Protein AF-A0A929A973-F1 (afdb_monomer)

Nearest PDB structures (foldseek):
  1y0h-assembly1_B  TM=7.884E-01  e=1.689E-02  Mycobacterium tuberculosis
  3kkf-assembly1_A  TM=8.437E-01  e=5.120E-02  Bacteroides thetaiotaomicron
  1n5v-assembly1_B  TM=7.674E-01  e=3.128E-02  Streptomyces coelicolor A3(2)
  8ecx-assembly1_B  TM=7.679E-01  e=8.383E-02  Pseudomonas aeruginosa
  3i3w-assembly1_B  TM=6.146E-01  e=1.717E+00  Francisella tularensis subsp. tularensis

Radius of gyration: 16.06 Å; Cα contacts (8 Å, |Δi|>4): 105; chains: 1; bounding box: 35×40×33 Å

Structure (mmCIF, N/CA/C/O backbone):
data_AF-A0A929A973-F1
#
_entry.id   AF-A0A929A973-F1
#
loop_
_atom_site.group_PDB
_atom_site.id
_atom_site.type_symbol
_atom_site.label_atom_id
_atom_site.label_alt_id
_atom_site.label_comp_id
_atom_site.label_asym_id
_atom_site.label_entity_id
_atom_site.label_seq_id
_atom_site.pdbx_PDB_ins_code
_atom_site.Cartn_x
_atom_site.Cartn_y
_atom_site.Cartn_z
_atom_site.occupancy
_atom_site.B_iso_or_equiv
_atom_site.auth_seq_id
_atom_site.auth_comp_id
_atom_site.auth_asym_id
_atom_site.auth_atom_id
_atom_site.pdbx_PDB_model_num
ATOM 1 N N . MET A 1 1 ? 10.408 33.123 13.361 1.00 38.94 1 MET A N 1
ATOM 2 C CA . MET A 1 1 ? 11.692 32.611 12.841 1.00 38.94 1 MET A CA 1
ATOM 3 C C . MET A 1 1 ? 11.448 31.173 12.443 1.00 38.94 1 MET A C 1
ATOM 5 O O . MET A 1 1 ? 11.192 30.362 13.319 1.00 38.94 1 MET A O 1
ATOM 9 N N . SER A 1 2 ? 11.372 30.908 11.143 1.00 44.59 2 SER A N 1
ATOM 10 C CA . SER A 1 2 ? 11.117 29.569 10.607 1.00 44.59 2 SER A CA 1
ATOM 11 C C . SER A 1 2 ? 12.439 28.811 10.522 1.00 44.59 2 SER A C 1
ATOM 13 O O . SER A 1 2 ? 13.435 29.383 10.085 1.00 44.59 2 SER A O 1
ATOM 15 N N . ASP A 1 3 ? 12.444 27.564 10.982 1.00 36.62 3 ASP A N 1
ATOM 16 C CA . ASP A 1 3 ? 13.627 26.711 11.070 1.00 36.62 3 ASP A CA 1
ATOM 17 C C . ASP A 1 3 ? 14.159 26.370 9.656 1.00 36.62 3 ASP A C 1
ATOM 19 O O . ASP A 1 3 ? 13.433 25.757 8.863 1.00 36.62 3 ASP A O 1
ATOM 23 N N . PRO A 1 4 ? 15.387 26.783 9.282 1.00 43.84 4 PRO A N 1
ATOM 24 C CA . PRO A 1 4 ? 15.920 26.601 7.929 1.00 43.84 4 PRO A CA 1
ATOM 25 C C . PRO A 1 4 ? 16.159 25.129 7.550 1.00 43.84 4 PRO A C 1
ATOM 27 O O . PRO A 1 4 ? 16.326 24.827 6.370 1.00 43.84 4 PRO A O 1
ATOM 30 N N . LEU A 1 5 ? 16.112 24.203 8.513 1.00 44.44 5 LEU A N 1
ATOM 31 C CA . LEU A 1 5 ? 16.368 22.774 8.300 1.00 44.44 5 LEU A CA 1
ATOM 32 C C . LEU A 1 5 ? 15.208 22.004 7.646 1.00 44.44 5 LEU A C 1
ATOM 34 O O . LEU A 1 5 ? 15.413 20.890 7.165 1.00 44.44 5 LEU A O 1
ATOM 38 N N . ILE A 1 6 ? 13.999 22.573 7.595 1.00 44.53 6 ILE A N 1
ATOM 39 C CA . ILE A 1 6 ? 12.838 21.911 6.967 1.00 44.53 6 ILE A CA 1
ATOM 40 C C . ILE A 1 6 ? 12.812 22.144 5.444 1.00 44.53 6 ILE A C 1
ATOM 42 O O . ILE A 1 6 ? 12.329 21.298 4.701 1.00 44.53 6 ILE A O 1
ATOM 46 N N . SER A 1 7 ? 13.388 23.252 4.960 1.00 42.91 7 SER A N 1
ATOM 47 C CA . SER A 1 7 ? 13.361 23.647 3.537 1.00 42.91 7 SER A CA 1
ATOM 48 C C . SER A 1 7 ? 14.375 22.893 2.662 1.00 42.91 7 SER A C 1
ATOM 50 O O . SER A 1 7 ? 14.195 22.788 1.448 1.00 42.91 7 SER A O 1
ATOM 52 N N . ASP A 1 8 ? 15.433 22.351 3.272 1.00 41.41 8 ASP A N 1
ATOM 53 C CA . ASP A 1 8 ? 16.568 21.758 2.551 1.00 41.41 8 ASP A CA 1
ATOM 54 C C . ASP A 1 8 ? 16.397 20.251 2.270 1.00 41.41 8 ASP A C 1
ATOM 56 O O . ASP A 1 8 ? 16.978 19.710 1.333 1.00 41.41 8 ASP A O 1
ATOM 60 N N . ARG A 1 9 ? 15.536 19.551 3.028 1.0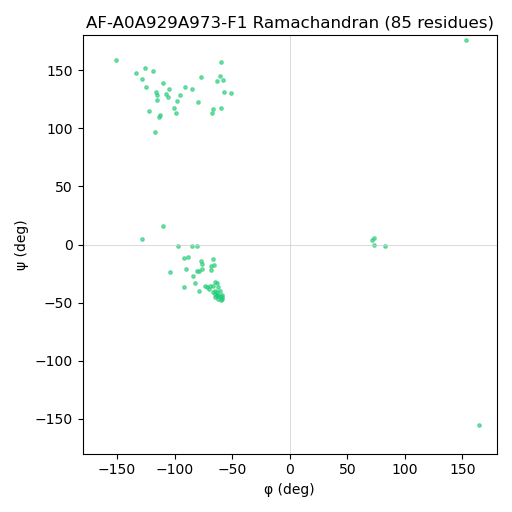0 46.66 9 ARG A N 1
ATOM 61 C CA . ARG A 1 9 ? 15.256 18.120 2.791 1.00 46.66 9 ARG A CA 1
ATOM 62 C C . ARG A 1 9 ? 14.384 17.871 1.567 1.00 46.66 9 ARG A C 1
ATOM 64 O O . ARG A 1 9 ? 14.604 16.890 0.868 1.00 46.66 9 ARG A O 1
ATOM 71 N N . THR A 1 10 ? 13.423 18.750 1.300 1.00 48.47 10 THR A N 1
ATOM 72 C CA . THR A 1 10 ? 12.487 18.588 0.180 1.00 48.47 10 THR A CA 1
ATOM 73 C C . THR A 1 10 ? 13.200 18.756 -1.161 1.00 48.47 10 THR A C 1
ATOM 75 O O . THR A 1 10 ? 12.940 18.018 -2.098 1.00 48.47 10 THR A O 1
ATOM 78 N N . ARG A 1 11 ? 14.181 19.665 -1.229 1.00 43.12 11 ARG A N 1
ATOM 79 C CA . ARG A 1 11 ? 14.896 20.002 -2.470 1.00 43.12 11 ARG A CA 1
ATOM 80 C C . ARG A 1 11 ? 15.928 18.952 -2.899 1.00 43.12 11 ARG A C 1
ATOM 82 O O . ARG A 1 11 ? 16.299 18.910 -4.065 1.00 43.12 11 ARG A O 1
ATOM 89 N N . ASN A 1 12 ? 16.390 18.118 -1.966 1.00 47.81 12 ASN A N 1
ATOM 90 C CA . ASN A 1 12 ? 17.401 17.088 -2.225 1.00 47.81 12 ASN A CA 1
ATOM 91 C C . ASN A 1 12 ? 16.788 15.723 -2.604 1.00 47.81 12 ASN A C 1
ATOM 93 O O . ASN A 1 12 ? 17.505 14.835 -3.054 1.00 47.81 12 ASN A O 1
ATOM 97 N N . GLN A 1 13 ? 15.469 15.547 -2.435 1.00 52.06 13 GLN A N 1
ATOM 98 C CA . GLN A 1 13 ? 14.750 14.361 -2.914 1.00 52.06 13 GLN A CA 1
ATOM 99 C C . GLN A 1 13 ? 14.469 14.450 -4.417 1.00 52.06 13 GLN A C 1
ATOM 101 O O . GLN A 1 13 ? 14.679 13.467 -5.115 1.00 52.06 13 GLN A O 1
ATOM 106 N N . ASP A 1 14 ? 14.105 15.629 -4.929 1.00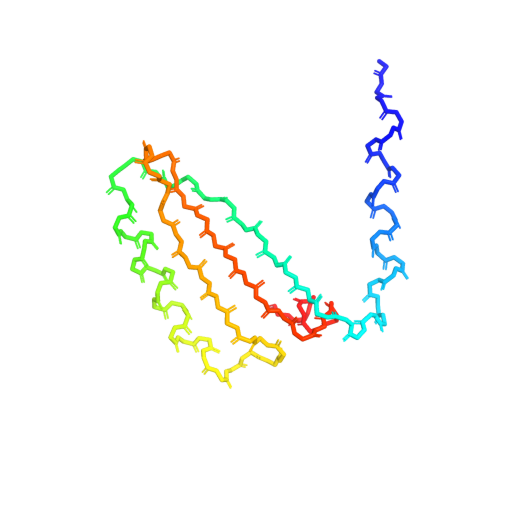 52.22 14 ASP A N 1
ATOM 107 C CA . ASP A 1 14 ? 13.734 15.810 -6.341 1.00 52.22 14 ASP A CA 1
ATOM 108 C C . ASP A 1 14 ? 14.912 15.587 -7.312 1.00 52.22 14 ASP A C 1
ATOM 110 O O . ASP A 1 14 ? 14.736 15.016 -8.383 1.00 52.22 14 ASP A O 1
ATOM 114 N N . ALA A 1 15 ? 16.135 15.975 -6.930 1.00 49.91 15 ALA A N 1
ATOM 115 C CA . ALA A 1 15 ? 17.314 15.884 -7.801 1.00 49.91 15 ALA A CA 1
ATOM 116 C C . ALA A 1 15 ? 17.945 14.477 -7.875 1.00 49.91 15 ALA A C 1
ATOM 118 O O . ALA A 1 15 ? 18.628 14.165 -8.846 1.00 49.91 15 ALA A O 1
ATOM 119 N N . LEU A 1 16 ? 17.720 13.625 -6.867 1.00 52.88 16 LEU A N 1
ATOM 120 C CA . LEU A 1 16 ? 18.102 12.204 -6.899 1.00 52.88 16 LEU A CA 1
ATOM 121 C C . LEU A 1 16 ? 16.994 11.328 -7.514 1.00 52.88 16 LEU A C 1
ATOM 123 O O . LEU A 1 16 ? 17.228 10.154 -7.792 1.00 52.88 16 LEU A O 1
ATOM 127 N N . ALA A 1 17 ? 15.793 11.882 -7.717 1.00 54.03 17 ALA A N 1
ATOM 128 C CA . ALA A 1 17 ? 14.597 11.120 -8.053 1.00 54.03 17 ALA A CA 1
ATOM 129 C C . ALA A 1 17 ? 14.439 10.749 -9.526 1.00 54.03 17 ALA A C 1
ATOM 131 O O . ALA A 1 17 ? 13.908 9.677 -9.814 1.00 54.03 17 ALA A O 1
ATOM 132 N N . GLU A 1 18 ? 14.892 11.594 -10.454 1.00 54.97 18 GLU A N 1
ATOM 133 C CA . GLU A 1 18 ? 14.574 11.400 -11.877 1.00 54.97 18 GLU A CA 1
ATOM 134 C C . GLU A 1 18 ? 15.252 10.165 -12.507 1.00 54.97 18 GLU A C 1
ATOM 136 O O . GLU A 1 18 ? 14.735 9.617 -13.484 1.00 54.97 18 GLU A O 1
ATOM 141 N N . GLU A 1 19 ? 16.352 9.668 -11.924 1.00 58.03 19 GLU A N 1
ATOM 142 C CA . GLU A 1 19 ? 17.099 8.504 -12.437 1.00 58.03 19 GLU A CA 1
ATOM 143 C C . GLU A 1 19 ? 17.369 7.391 -11.410 1.00 58.03 19 GLU A C 1
ATOM 145 O O . GLU A 1 19 ? 18.043 6.411 -11.731 1.00 58.03 19 GLU A O 1
ATOM 150 N N . SER A 1 20 ? 16.846 7.493 -10.185 1.00 69.12 20 SER A N 1
ATOM 151 C CA . SER A 1 20 ? 17.067 6.455 -9.173 1.00 69.12 20 SER A CA 1
ATOM 152 C C . SER A 1 20 ? 16.354 5.158 -9.569 1.00 69.12 20 SER A C 1
ATOM 154 O O . SER A 1 20 ? 15.123 5.082 -9.625 1.00 69.12 20 SER A O 1
ATOM 156 N N . SER A 1 21 ? 17.161 4.138 -9.865 1.00 81.00 21 SER A N 1
ATOM 157 C CA . SER A 1 21 ? 16.730 2.762 -10.152 1.00 81.00 21 SER A CA 1
ATOM 158 C C . SER A 1 21 ? 16.536 1.928 -8.883 1.00 81.00 21 SER A C 1
ATOM 160 O O . SER A 1 21 ? 16.193 0.752 -8.956 1.00 81.00 21 SER A O 1
ATOM 162 N N . GLU A 1 22 ? 16.793 2.527 -7.722 1.00 87.31 22 GLU A N 1
ATOM 163 C CA . GLU A 1 22 ? 16.716 1.884 -6.426 1.00 87.31 22 GLU A CA 1
ATOM 164 C C . GLU A 1 22 ? 15.266 1.729 -5.948 1.00 87.31 22 GLU A C 1
ATOM 166 O O . GLU A 1 22 ? 14.449 2.637 -6.137 1.00 87.31 22 GLU A O 1
ATOM 171 N N . PRO A 1 23 ? 14.948 0.623 -5.249 1.00 92.88 23 PRO A N 1
ATOM 172 C CA . PRO A 1 23 ? 13.615 0.407 -4.714 1.00 92.88 23 PRO A CA 1
ATOM 173 C C . PRO A 1 23 ? 13.159 1.517 -3.770 1.00 92.88 23 PRO A C 1
ATOM 175 O O . PRO A 1 23 ? 13.918 1.991 -2.921 1.00 92.88 23 PRO A O 1
ATOM 178 N N . VAL A 1 24 ? 11.876 1.864 -3.861 1.00 94.12 24 VAL A N 1
ATOM 179 C CA . VAL A 1 24 ? 11.245 2.881 -3.015 1.00 94.12 24 VAL A CA 1
ATOM 180 C C . VAL A 1 24 ? 10.185 2.254 -2.133 1.00 94.12 24 VAL A C 1
ATOM 182 O O . VAL A 1 24 ? 9.276 1.575 -2.609 1.00 94.12 24 VAL A O 1
ATOM 185 N N . LEU A 1 25 ? 10.290 2.533 -0.833 1.00 95.38 25 LEU A N 1
ATOM 186 C CA . LEU A 1 25 ? 9.276 2.189 0.150 1.00 95.38 25 LEU A CA 1
ATOM 187 C C . LEU A 1 25 ? 8.433 3.425 0.475 1.00 95.38 25 LEU A C 1
ATOM 189 O O . LEU A 1 25 ? 8.940 4.402 1.027 1.00 95.38 25 LEU A O 1
ATOM 193 N N . LEU A 1 26 ? 7.140 3.358 0.179 1.00 93.56 26 LEU A N 1
ATOM 194 C CA . LEU A 1 26 ? 6.164 4.366 0.571 1.00 93.56 26 LEU A CA 1
ATOM 195 C C . LEU A 1 26 ? 5.431 3.902 1.831 1.00 93.56 26 LEU A C 1
ATOM 197 O O . LEU A 1 26 ? 4.809 2.841 1.837 1.00 93.56 26 LEU A O 1
ATOM 201 N N . VAL A 1 27 ? 5.474 4.716 2.886 1.00 95.00 27 VAL A N 1
ATOM 202 C CA . VAL A 1 27 ? 4.748 4.466 4.136 1.00 95.00 27 VAL A CA 1
ATOM 203 C C . VAL A 1 27 ? 3.671 5.529 4.302 1.00 95.00 27 VAL A C 1
ATOM 205 O O . VAL A 1 27 ? 3.971 6.687 4.581 1.00 95.00 27 VAL A O 1
ATOM 208 N N . ASN A 1 28 ? 2.414 5.120 4.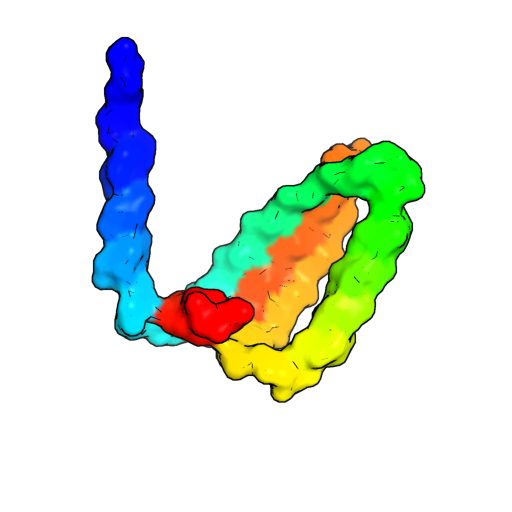155 1.00 94.12 28 ASN A N 1
ATOM 209 C CA . ASN A 1 28 ? 1.254 5.985 4.335 1.00 94.12 28 ASN A CA 1
ATOM 210 C C . ASN A 1 28 ? 0.557 5.670 5.657 1.00 94.12 28 ASN A C 1
ATOM 212 O O . ASN A 1 28 ? 0.295 4.506 5.968 1.00 94.12 28 ASN A O 1
ATOM 216 N N . LEU A 1 29 ? 0.221 6.718 6.404 1.00 95.38 29 LEU A N 1
ATOM 217 C CA . LEU A 1 29 ? -0.567 6.637 7.628 1.00 95.38 29 LEU A CA 1
ATOM 218 C C . LEU A 1 29 ? -1.964 7.183 7.357 1.00 95.38 29 LEU A C 1
ATOM 220 O O . LEU A 1 29 ? -2.114 8.283 6.825 1.00 95.38 29 LEU A O 1
ATOM 224 N N . PHE A 1 30 ? -2.980 6.421 7.740 1.00 95.06 30 PHE A N 1
ATOM 225 C CA . PHE A 1 30 ? -4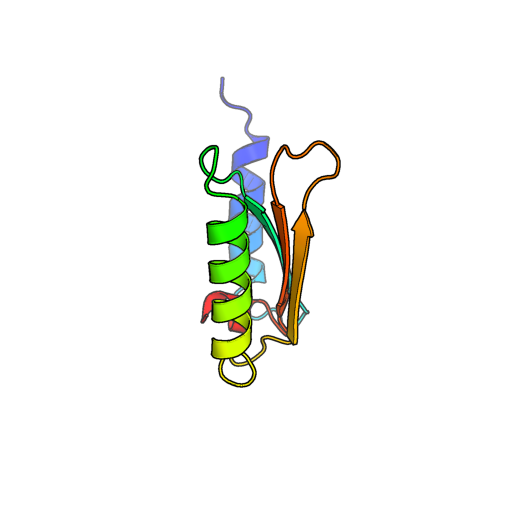.375 6.791 7.555 1.00 95.06 30 PHE A CA 1
ATOM 226 C C . PHE A 1 30 ? -5.114 6.758 8.882 1.00 95.06 30 PHE A C 1
ATOM 228 O O . PHE A 1 30 ? -5.028 5.781 9.624 1.00 95.06 30 PHE A O 1
ATOM 235 N N . THR A 1 31 ? -5.922 7.783 9.119 1.00 95.75 31 THR A N 1
ATOM 236 C CA . THR A 1 31 ? -6.923 7.800 10.186 1.00 95.75 31 THR A CA 1
ATOM 237 C C . THR A 1 31 ? -8.290 7.923 9.522 1.00 95.75 31 THR A C 1
ATOM 239 O O . THR A 1 31 ? -8.674 9.024 9.115 1.00 95.75 31 THR A O 1
ATOM 242 N N . PRO A 1 32 ? -9.005 6.803 9.317 1.00 92.19 32 PRO A N 1
ATOM 243 C CA . PRO A 1 32 ? -10.361 6.839 8.795 1.00 92.19 32 PRO A CA 1
ATOM 244 C C . PRO A 1 32 ? -11.273 7.641 9.716 1.00 92.19 32 PRO A C 1
ATOM 246 O O . PRO A 1 32 ? -11.009 7.796 10.909 1.00 92.19 32 PRO A O 1
ATOM 249 N N . LYS A 1 33 ? -12.373 8.140 9.155 1.00 92.69 33 LYS A N 1
ATOM 250 C CA . LYS A 1 33 ? -13.451 8.690 9.976 1.00 92.69 33 LYS A CA 1
ATOM 251 C C . LYS A 1 33 ? -13.988 7.590 10.894 1.00 92.69 33 LYS A C 1
ATOM 253 O O . LYS A 1 33 ? -14.060 6.435 10.478 1.00 92.69 33 LYS A O 1
ATOM 258 N N . GLU A 1 34 ? -14.378 7.974 12.103 1.00 91.88 34 GLU A N 1
ATOM 259 C CA . GLU A 1 34 ? -14.950 7.063 13.095 1.00 91.88 34 GLU A CA 1
ATOM 260 C C . GLU A 1 34 ? -16.106 6.248 12.493 1.00 91.88 34 GLU A C 1
ATOM 262 O O . GLU A 1 34 ? -16.989 6.807 11.836 1.00 91.88 34 GLU A O 1
ATOM 267 N N . GLY A 1 35 ? -16.070 4.926 12.678 1.00 93.25 35 GLY A N 1
ATOM 268 C CA . GLY A 1 35 ? -17.076 3.994 12.160 1.00 93.25 35 GLY A CA 1
ATOM 269 C C . GLY A 1 35 ? -16.883 3.571 10.698 1.00 93.25 35 GLY A C 1
ATOM 270 O O . GLY A 1 35 ? -17.669 2.769 10.195 1.00 93.25 35 GLY A O 1
ATOM 271 N N . H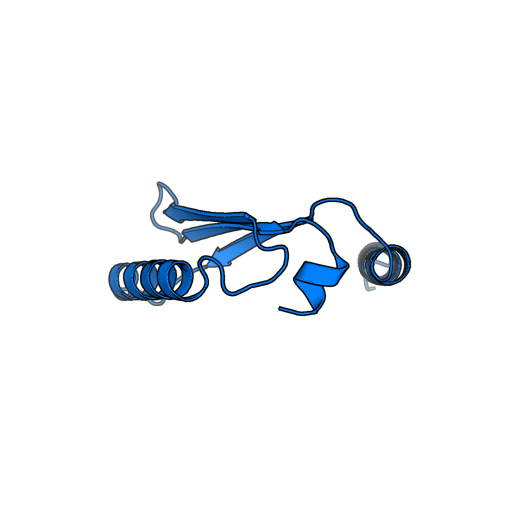IS A 1 36 ? -15.855 4.078 10.007 1.00 94.94 36 HIS A N 1
ATOM 272 C CA . HIS A 1 36 ? -15.541 3.738 8.612 1.00 94.94 36 HIS A CA 1
ATOM 273 C C . HIS A 1 36 ? -14.262 2.904 8.455 1.00 94.94 36 HIS A C 1
ATOM 275 O O . HIS A 1 36 ? -13.714 2.795 7.358 1.00 94.94 36 HIS A O 1
ATOM 281 N N . GLU A 1 37 ? -13.759 2.309 9.531 1.00 93.62 37 GLU A N 1
ATOM 282 C CA . GLU A 1 37 ? -12.522 1.528 9.533 1.00 93.62 37 GLU A CA 1
ATOM 283 C C . GLU A 1 37 ? -12.623 0.305 8.612 1.00 93.62 37 GLU A C 1
ATOM 285 O O . GLU A 1 37 ? -11.726 0.040 7.811 1.00 93.62 37 GLU A O 1
ATOM 290 N N . ASP A 1 38 ? -13.742 -0.414 8.685 1.00 92.44 38 ASP A N 1
ATOM 291 C CA . ASP A 1 38 ? -13.968 -1.610 7.876 1.00 92.44 38 ASP A CA 1
ATOM 292 C C . ASP A 1 38 ? -14.211 -1.268 6.399 1.00 92.44 38 ASP A C 1
ATOM 294 O O . ASP A 1 38 ? -13.751 -1.990 5.512 1.00 92.44 38 ASP A O 1
ATOM 298 N N . ASP A 1 39 ? -14.904 -0.157 6.121 1.00 95.00 39 ASP A N 1
ATOM 299 C CA . ASP A 1 39 ? -15.074 0.367 4.758 1.00 95.00 39 ASP A CA 1
ATOM 300 C C . ASP A 1 39 ? -13.726 0.759 4.154 1.00 95.00 39 ASP A C 1
ATOM 302 O O . ASP A 1 39 ? -13.428 0.404 3.013 1.00 95.00 39 ASP A O 1
ATOM 306 N N . PHE A 1 40 ? -12.888 1.443 4.938 1.00 94.38 40 PHE A N 1
ATOM 307 C CA . PHE A 1 40 ? -11.538 1.810 4.538 1.00 94.38 40 PHE A CA 1
ATOM 308 C C . PHE A 1 40 ? -10.699 0.569 4.215 1.00 94.38 40 PHE A C 1
ATOM 310 O O . PHE A 1 40 ? -10.086 0.505 3.150 1.00 94.38 40 PHE A O 1
ATOM 317 N N . MET A 1 41 ? -10.719 -0.444 5.086 1.00 92.75 41 MET A N 1
ATOM 318 C CA . MET A 1 41 ? -10.020 -1.710 4.851 1.00 92.75 41 MET A CA 1
ATOM 319 C C . MET A 1 41 ? -10.495 -2.399 3.571 1.00 92.75 41 MET A C 1
ATOM 321 O O . MET A 1 41 ? -9.666 -2.814 2.761 1.00 92.75 41 MET A O 1
ATOM 325 N N . ARG A 1 42 ? -11.813 -2.494 3.353 1.00 94.50 42 ARG A N 1
ATOM 326 C CA . ARG A 1 42 ? -12.376 -3.082 2.128 1.00 94.50 42 ARG A CA 1
ATOM 327 C C . ARG A 1 42 ? -11.942 -2.323 0.878 1.00 94.50 42 ARG A C 1
ATOM 329 O O . ARG A 1 42 ? -11.552 -2.956 -0.098 1.00 94.50 42 ARG A O 1
ATOM 336 N N . ALA A 1 43 ? -11.979 -0.992 0.917 1.00 94.81 43 ALA A N 1
ATOM 337 C CA . ALA A 1 43 ? -11.564 -0.158 -0.204 1.00 94.81 43 ALA A CA 1
ATOM 338 C C . ALA A 1 43 ? -10.076 -0.346 -0.536 1.00 94.81 43 ALA A C 1
ATOM 340 O O . ALA A 1 43 ? -9.728 -0.502 -1.702 1.00 94.81 43 ALA A O 1
ATOM 341 N N . GLN A 1 44 ? -9.204 -0.393 0.478 1.00 94.25 44 GLN A N 1
ATOM 342 C CA . GLN A 1 44 ? -7.771 -0.622 0.275 1.00 94.25 44 GLN A CA 1
ATOM 343 C C . GLN A 1 44 ? -7.482 -2.013 -0.301 1.00 94.25 44 GLN A C 1
ATOM 345 O O . GLN A 1 44 ? -6.717 -2.129 -1.253 1.00 94.25 44 GLN A O 1
ATOM 350 N N . VAL A 1 45 ? -8.109 -3.065 0.237 1.00 92.00 45 VAL A N 1
ATOM 351 C CA . VAL A 1 45 ? -7.931 -4.434 -0.276 1.00 92.00 45 VAL A CA 1
ATOM 352 C C . VAL A 1 45 ? -8.423 -4.547 -1.719 1.00 92.00 45 VAL A C 1
ATOM 354 O O . VAL A 1 45 ? -7.692 -5.061 -2.564 1.00 92.00 45 VAL A O 1
ATOM 357 N N . GLY A 1 46 ? -9.612 -4.016 -2.020 1.00 94.25 46 GLY A N 1
ATOM 358 C CA . GLY A 1 46 ? -10.163 -4.040 -3.377 1.00 94.25 46 GLY A CA 1
ATOM 359 C C . GLY A 1 46 ? -9.301 -3.272 -4.381 1.00 94.25 46 GLY A C 1
ATOM 360 O O . GLY A 1 46 ? -9.127 -3.712 -5.516 1.00 94.25 46 GLY A O 1
ATOM 361 N N . GLU A 1 47 ? -8.697 -2.159 -3.961 1.00 91.00 47 GLU A N 1
ATOM 362 C CA . GLU A 1 47 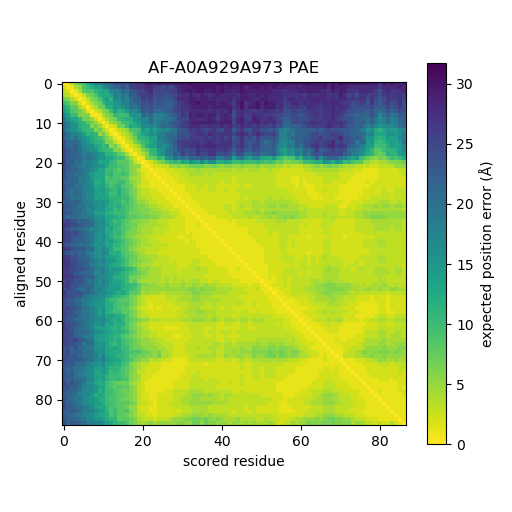? -7.749 -1.431 -4.799 1.00 91.00 47 GLU A CA 1
ATOM 363 C C . GLU A 1 47 ? -6.490 -2.260 -5.078 1.00 91.00 47 GLU A C 1
ATOM 365 O O . GLU A 1 47 ? -6.044 -2.326 -6.218 1.00 91.00 47 GLU A O 1
ATOM 370 N N . TYR A 1 48 ? -5.935 -2.964 -4.088 1.00 90.44 48 TYR A N 1
ATOM 371 C CA . TYR A 1 48 ? -4.735 -3.785 -4.308 1.00 90.44 48 TYR A CA 1
ATOM 372 C C . TYR A 1 48 ? -4.991 -4.942 -5.271 1.00 90.44 48 TYR A C 1
ATOM 374 O O . TYR A 1 48 ? -4.156 -5.219 -6.130 1.00 90.44 48 TYR A O 1
ATOM 382 N N . GLU A 1 49 ? -6.150 -5.590 -5.163 1.00 90.94 49 GLU A N 1
ATOM 383 C CA . GLU A 1 49 ? -6.565 -6.627 -6.110 1.00 90.94 49 GLU A CA 1
ATOM 384 C C . GLU A 1 49 ? -6.678 -6.068 -7.531 1.00 90.94 49 GLU A C 1
ATOM 386 O O . GLU A 1 49 ? -6.230 -6.704 -8.485 1.00 90.94 49 GLU A O 1
ATOM 391 N N . ARG A 1 50 ? -7.213 -4.849 -7.670 1.00 90.75 50 ARG A N 1
ATOM 392 C CA . ARG A 1 50 ? -7.319 -4.160 -8.958 1.00 90.75 50 ARG A CA 1
ATOM 393 C C . ARG A 1 50 ? -5.952 -3.787 -9.528 1.00 90.75 50 ARG A C 1
ATOM 395 O O . ARG A 1 50 ? -5.751 -3.912 -10.729 1.00 90.75 50 ARG A O 1
ATOM 402 N N . LEU A 1 51 ? -5.023 -3.318 -8.702 1.00 88.50 51 LEU A N 1
ATOM 403 C CA . LEU A 1 51 ? -3.698 -2.880 -9.152 1.00 88.50 51 LEU A CA 1
ATOM 404 C C . LEU A 1 51 ? -2.754 -4.051 -9.470 1.00 88.50 51 LEU A C 1
ATOM 406 O O . LEU A 1 51 ? -1.741 -3.850 -10.145 1.00 88.50 51 LEU A O 1
ATOM 410 N N . ASN A 1 52 ? -3.065 -5.267 -9.008 1.00 87.62 52 ASN A N 1
ATOM 411 C CA . ASN A 1 52 ? -2.178 -6.425 -9.121 1.00 87.62 52 ASN A CA 1
ATOM 412 C C . ASN A 1 52 ? -1.852 -6.759 -10.580 1.00 87.62 52 ASN A C 1
ATOM 414 O O . ASN A 1 52 ? -2.733 -7.074 -11.378 1.00 87.62 52 ASN A O 1
ATOM 418 N N . GLY A 1 53 ? -0.564 -6.667 -10.923 1.00 88.19 53 GLY A N 1
ATOM 419 C CA . GLY A 1 53 ? -0.060 -6.861 -12.283 1.00 88.19 53 GLY A CA 1
ATOM 420 C C . GLY A 1 53 ? -0.396 -5.738 -13.275 1.00 88.19 53 GLY A C 1
ATOM 421 O O . GLY A 1 53 ? -0.069 -5.878 -14.451 1.00 88.19 53 GLY A O 1
ATOM 422 N N . GLN A 1 54 ? -1.033 -4.644 -12.839 1.00 91.81 54 GLN A N 1
ATOM 423 C CA . GLN A 1 54 ? -1.411 -3.514 -13.704 1.00 91.81 54 GLN A CA 1
ATOM 424 C C . GLN A 1 54 ? -0.504 -2.292 -13.546 1.00 91.81 54 GLN A C 1
ATOM 426 O O . GLN A 1 54 ? -0.433 -1.477 -14.462 1.00 91.81 54 GLN A O 1
ATOM 431 N N . VAL A 1 55 ? 0.177 -2.151 -12.405 1.00 92.94 55 VAL A N 1
ATOM 432 C CA . VAL A 1 55 ? 1.057 -1.009 -12.126 1.00 92.94 55 VAL A CA 1
ATOM 433 C C . VAL A 1 55 ? 2.513 -1.395 -12.400 1.00 92.94 55 VAL A C 1
ATOM 435 O O . VAL A 1 55 ? 3.059 -2.237 -11.682 1.00 92.94 55 VAL A O 1
ATOM 438 N N . PRO A 1 56 ? 3.168 -0.803 -13.416 1.00 93.94 56 PRO A N 1
ATOM 439 C CA . PRO A 1 56 ? 4.576 -1.060 -13.694 1.00 93.94 56 PRO A CA 1
ATOM 440 C C . PRO A 1 56 ? 5.464 -0.754 -12.485 1.00 93.94 56 PRO A C 1
ATOM 442 O O . PRO A 1 56 ? 5.360 0.311 -11.882 1.00 93.94 56 PRO A O 1
ATOM 445 N N . GLY A 1 57 ? 6.350 -1.686 -12.137 1.00 93.38 57 GLY A N 1
ATOM 446 C CA . GLY A 1 57 ? 7.287 -1.523 -11.026 1.00 93.38 57 GLY A CA 1
ATOM 447 C C . GLY A 1 57 ? 6.675 -1.611 -9.634 1.00 93.38 57 GLY A C 1
ATOM 448 O O . GLY A 1 57 ? 7.412 -1.484 -8.662 1.00 93.38 57 GLY A O 1
ATOM 449 N N . TRP A 1 58 ? 5.365 -1.817 -9.498 1.00 94.62 58 TRP A N 1
ATOM 450 C CA . TRP A 1 58 ? 4.756 -2.058 -8.197 1.00 94.62 58 TRP A CA 1
ATOM 451 C C . TRP A 1 58 ? 4.962 -3.512 -7.775 1.00 94.62 58 TRP A C 1
ATOM 453 O O . TRP A 1 58 ? 4.553 -4.436 -8.477 1.00 94.62 58 TRP A O 1
ATOM 463 N N . ILE A 1 59 ? 5.584 -3.716 -6.613 1.00 93.69 59 ILE A N 1
ATOM 464 C CA . ILE A 1 59 ? 5.884 -5.054 -6.085 1.00 93.69 59 ILE A CA 1
ATOM 465 C C . ILE A 1 59 ? 4.751 -5.548 -5.182 1.00 93.69 59 ILE A C 1
ATOM 467 O O . ILE A 1 59 ? 4.431 -6.737 -5.168 1.00 93.69 59 ILE A O 1
ATOM 471 N N . GLY A 1 60 ? 4.142 -4.646 -4.413 1.00 91.94 60 GLY A N 1
ATOM 472 C CA . GLY A 1 60 ? 3.033 -4.985 -3.531 1.00 91.94 60 GLY A CA 1
ATOM 473 C C . GLY A 1 60 ? 2.911 -4.069 -2.321 1.00 91.94 60 GLY A C 1
ATOM 474 O O . GLY A 1 60 ? 3.754 -3.201 -2.079 1.00 91.94 60 GLY A O 1
ATOM 475 N N . ASN A 1 61 ? 1.853 -4.314 -1.543 1.00 92.62 61 ASN A N 1
ATOM 476 C CA . ASN A 1 61 ? 1.516 -3.554 -0.344 1.00 92.62 61 ASN A CA 1
ATOM 477 C C . ASN A 1 61 ? 1.342 -4.450 0.884 1.00 92.62 61 ASN A C 1
ATOM 479 O O . ASN A 1 61 ? 0.890 -5.595 0.799 1.00 92.62 61 ASN A O 1
ATOM 483 N N . ARG A 1 62 ? 1.606 -3.877 2.060 1.00 93.19 62 ARG A N 1
ATOM 484 C CA . ARG A 1 62 ? 1.199 -4.415 3.356 1.00 93.19 62 ARG A CA 1
ATOM 485 C C . ARG A 1 62 ? 0.357 -3.383 4.091 1.00 93.19 62 ARG A C 1
ATOM 487 O O . ARG A 1 62 ? 0.867 -2.347 4.503 1.00 93.19 62 ARG A O 1
ATOM 494 N N . LEU A 1 63 ? -0.911 -3.718 4.309 1.00 94.88 63 LEU A N 1
ATOM 495 C CA . LEU A 1 63 ? -1.818 -2.943 5.147 1.00 94.88 63 LEU A CA 1
ATOM 496 C C . LEU A 1 63 ? -1.847 -3.524 6.561 1.00 94.88 63 LEU A C 1
ATOM 498 O O . LEU A 1 63 ? -2.036 -4.728 6.748 1.00 94.88 63 LEU A O 1
ATOM 502 N N . GLY A 1 64 ? -1.650 -2.668 7.555 1.00 93.50 64 GLY A N 1
ATOM 503 C CA . GLY A 1 64 ? -1.729 -3.005 8.969 1.00 93.50 64 GLY A CA 1
ATOM 504 C C . GLY A 1 64 ? -2.651 -2.048 9.708 1.00 93.50 64 GLY A C 1
ATOM 505 O O . GLY A 1 64 ? -2.663 -0.853 9.429 1.00 93.50 64 GLY A O 1
ATOM 506 N N . ARG A 1 65 ? -3.407 -2.571 10.673 1.00 94.00 65 ARG A N 1
ATOM 507 C CA . ARG A 1 65 ? -4.155 -1.766 11.645 1.00 94.00 65 ARG A CA 1
ATOM 508 C C . ARG A 1 65 ? -3.276 -1.522 12.869 1.00 94.00 65 ARG A C 1
ATOM 510 O O . ARG A 1 65 ? -2.635 -2.458 13.348 1.00 94.00 65 ARG A O 1
ATOM 517 N N . ALA A 1 66 ? -3.247 -0.291 13.373 1.00 92.75 66 ALA A N 1
ATOM 518 C CA . ALA A 1 66 ? -2.573 0.018 14.628 1.00 92.75 66 ALA A CA 1
ATOM 519 C C . ALA A 1 66 ? -3.250 -0.724 15.793 1.00 92.75 66 ALA A C 1
ATOM 521 O O . ALA A 1 66 ? -4.475 -0.846 15.835 1.00 92.75 66 ALA A O 1
ATOM 522 N N . VAL A 1 67 ? -2.454 -1.225 16.741 1.00 93.00 67 VAL A N 1
ATOM 523 C CA . VAL A 1 67 ? -2.955 -2.035 17.869 1.00 93.00 67 VAL A CA 1
ATOM 524 C C . VAL A 1 67 ? -3.894 -1.233 18.775 1.00 93.00 67 VAL A C 1
ATOM 526 O O . VAL A 1 67 ? -4.847 -1.786 19.313 1.00 93.00 67 VAL A O 1
ATOM 529 N N . ASP A 1 68 ? -3.652 0.068 18.910 1.00 91.50 68 ASP A N 1
ATOM 530 C CA . ASP A 1 68 ? -4.482 1.000 19.679 1.00 91.50 68 ASP A CA 1
ATOM 531 C C . ASP A 1 68 ? -5.734 1.480 18.923 1.00 91.50 68 ASP A C 1
ATOM 533 O O . ASP A 1 68 ? -6.522 2.255 19.458 1.00 91.50 68 ASP A O 1
ATOM 537 N N . GL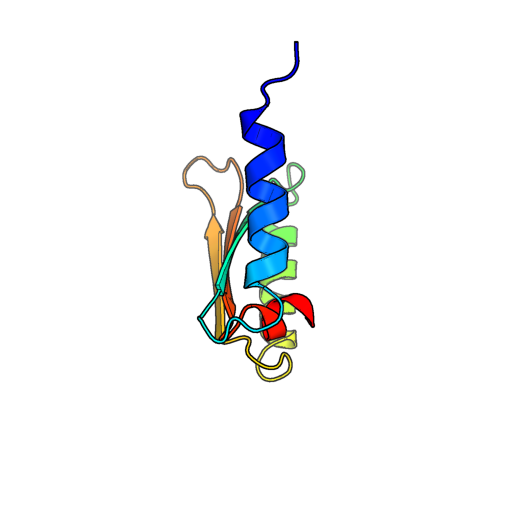Y A 1 69 ? -5.924 1.039 17.676 1.00 87.62 69 GLY A N 1
ATOM 538 C CA . GLY A 1 69 ? -7.036 1.455 16.828 1.00 87.62 69 GLY A CA 1
ATOM 539 C C . GLY A 1 69 ? -6.928 2.879 16.276 1.00 87.62 69 GLY A C 1
ATOM 540 O O . GLY A 1 69 ? -7.860 3.311 15.608 1.00 87.62 69 GLY A O 1
ATOM 541 N N . SER A 1 70 ? -5.812 3.587 16.489 1.00 90.06 70 SER A N 1
ATOM 542 C CA . SER A 1 70 ? -5.625 4.988 16.063 1.00 90.06 70 SER A CA 1
ATOM 543 C C . SER A 1 70 ? -5.614 5.194 14.543 1.00 90.06 70 SER A C 1
ATOM 545 O O . SER A 1 70 ? -5.788 6.315 14.056 1.00 90.06 70 SER A O 1
ATOM 547 N N . GLY A 1 71 ? -5.416 4.120 13.777 1.00 95.06 71 GLY A N 1
ATOM 548 C CA . GLY A 1 71 ? -5.411 4.181 12.328 1.00 95.06 71 GLY A CA 1
ATOM 549 C C . GLY A 1 71 ? -4.811 2.952 11.662 1.00 95.06 71 GLY A C 1
ATOM 550 O O . GLY A 1 71 ? -4.794 1.844 12.208 1.00 95.06 71 GLY A O 1
ATOM 551 N N . PHE A 1 72 ? -4.323 3.175 10.448 1.00 96.75 72 PHE A N 1
ATOM 552 C CA . PHE A 1 72 ? -3.792 2.162 9.552 1.00 96.75 72 PHE A CA 1
ATOM 553 C C . PHE A 1 72 ? -2.471 2.617 8.943 1.00 96.75 72 PHE A C 1
ATOM 555 O O . PHE A 1 72 ? -2.267 3.800 8.674 1.00 96.75 72 PHE A O 1
ATOM 562 N N . VAL A 1 73 ? -1.593 1.654 8.685 1.00 95.75 73 VAL A N 1
ATOM 563 C CA . VAL A 1 73 ? -0.337 1.843 7.964 1.00 95.75 73 VAL A CA 1
ATOM 564 C C . VAL A 1 73 ? -0.417 1.050 6.673 1.00 95.75 73 VAL A C 1
ATOM 566 O O . VAL A 1 73 ? -0.636 -0.160 6.718 1.00 95.75 73 VAL A O 1
ATOM 569 N N . ASN A 1 74 ? -0.216 1.708 5.538 1.00 95.00 74 ASN A N 1
ATOM 570 C CA . ASN A 1 74 ? 0.058 1.030 4.279 1.00 95.00 74 ASN A CA 1
ATOM 571 C C . ASN A 1 74 ? 1.540 1.183 3.938 1.00 95.00 74 ASN A C 1
ATOM 573 O O . ASN A 1 74 ? 2.051 2.301 3.892 1.00 95.00 74 ASN A O 1
ATOM 577 N N . ILE A 1 75 ? 2.204 0.066 3.679 1.00 95.50 75 ILE A N 1
ATOM 578 C CA . ILE A 1 75 ? 3.591 0.013 3.233 1.00 95.50 75 ILE A CA 1
ATOM 579 C C . ILE A 1 75 ? 3.588 -0.518 1.803 1.00 95.50 75 ILE A C 1
ATOM 581 O O . ILE A 1 75 ? 3.277 -1.689 1.605 1.00 95.50 75 ILE A O 1
ATOM 585 N N . ALA A 1 76 ? 3.925 0.322 0.829 1.00 94.44 76 ALA A N 1
ATOM 586 C CA . ALA A 1 76 ? 3.996 -0.036 -0.585 1.00 94.44 76 ALA A CA 1
ATOM 587 C C . ALA A 1 76 ? 5.449 -0.059 -1.064 1.00 94.44 76 ALA A C 1
ATOM 589 O O . ALA A 1 76 ? 6.231 0.820 -0.699 1.00 94.44 76 ALA A O 1
ATOM 590 N N . LEU A 1 77 ? 5.806 -1.050 -1.878 1.00 95.38 77 LEU A N 1
ATOM 591 C CA . LEU A 1 77 ? 7.143 -1.187 -2.450 1.00 95.38 77 LEU A CA 1
ATOM 592 C C . LEU A 1 77 ? 7.096 -1.052 -3.973 1.00 95.38 77 LEU A C 1
ATOM 594 O O . LEU A 1 77 ? 6.310 -1.729 -4.640 1.00 95.38 77 LEU A O 1
ATOM 598 N N . PHE A 1 78 ? 7.985 -0.215 -4.498 1.00 95.25 78 PHE A N 1
ATOM 599 C CA . PHE A 1 78 ? 8.225 -0.033 -5.924 1.00 95.25 78 PHE A CA 1
ATOM 600 C C . PHE A 1 78 ? 9.668 -0.390 -6.272 1.00 95.25 78 PHE 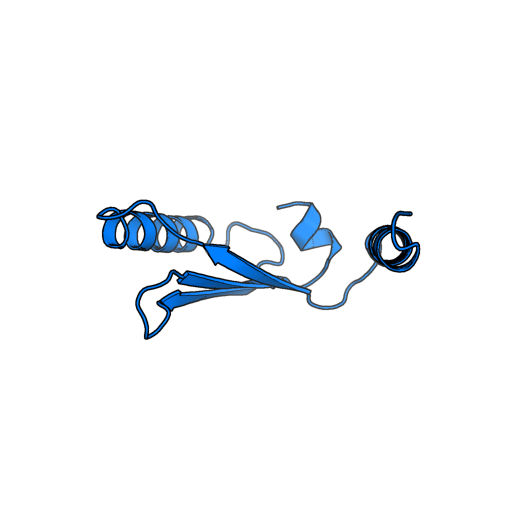A C 1
ATOM 602 O O . PHE A 1 78 ? 10.571 -0.199 -5.459 1.00 95.25 78 PHE A O 1
ATOM 609 N N . GLU A 1 79 ? 9.887 -0.880 -7.488 1.00 95.00 79 GLU A N 1
ATOM 610 C CA . GLU A 1 79 ? 11.211 -1.210 -8.025 1.00 95.00 79 GLU A CA 1
ATOM 611 C C . GLU A 1 79 ? 12.106 0.020 -8.189 1.00 95.00 79 GLU A C 1
ATOM 613 O O . GLU A 1 79 ? 13.316 -0.102 -8.051 1.00 95.00 79 GLU A O 1
ATOM 618 N N . SER A 1 80 ? 11.523 1.188 -8.484 1.00 92.50 80 SER A N 1
ATOM 619 C CA . SER A 1 80 ? 12.265 2.438 -8.644 1.00 92.50 80 SER A CA 1
ATOM 620 C C . SER A 1 80 ? 11.440 3.670 -8.282 1.00 92.50 80 SER A C 1
ATOM 622 O O . SER A 1 80 ? 10.205 3.652 -8.333 1.00 92.50 80 SER A O 1
ATOM 624 N N . LEU A 1 81 ? 12.130 4.769 -7.976 1.00 88.69 81 LEU A N 1
ATOM 625 C CA . LEU A 1 81 ? 11.512 6.069 -7.708 1.00 88.69 81 LEU A CA 1
ATOM 626 C C . LEU A 1 81 ? 10.770 6.608 -8.931 1.00 88.69 81 LEU A C 1
ATOM 628 O O . LEU A 1 81 ? 9.634 7.068 -8.818 1.00 88.69 81 LEU A O 1
ATOM 632 N N . LYS A 1 82 ? 11.353 6.441 -10.118 1.00 88.94 82 LYS A N 1
ATOM 633 C CA . LYS A 1 82 ? 10.709 6.804 -11.381 1.00 88.94 82 LYS A CA 1
ATOM 634 C C . LYS A 1 82 ? 9.380 6.074 -11.593 1.00 88.94 82 LYS A C 1
ATOM 636 O O . LYS A 1 82 ? 8.419 6.685 -12.051 1.00 88.94 82 LYS A O 1
ATOM 641 N N . LEU A 1 83 ? 9.310 4.773 -11.307 1.00 91.44 83 LEU A N 1
ATOM 642 C CA . LEU A 1 83 ? 8.071 4.003 -11.483 1.00 91.44 83 LEU A CA 1
ATOM 643 C C . LEU A 1 83 ? 7.013 4.407 -10.454 1.00 91.44 83 LEU A C 1
ATOM 645 O O . LEU A 1 83 ? 5.856 4.566 -10.825 1.00 91.44 83 LEU A O 1
ATOM 649 N N . TYR A 1 84 ? 7.419 4.678 -9.210 1.00 90.69 84 TYR A N 1
ATOM 650 C CA . TYR A 1 84 ? 6.533 5.252 -8.197 1.00 90.69 84 TYR A CA 1
ATOM 651 C C . TYR A 1 84 ? 5.952 6.613 -8.622 1.00 90.69 84 TYR A C 1
ATOM 653 O O . TYR A 1 84 ? 4.755 6.826 -8.494 1.00 90.69 84 TYR A O 1
ATOM 661 N N . GLN A 1 85 ? 6.765 7.524 -9.163 1.00 88.25 85 GLN A N 1
ATOM 662 C CA . GLN A 1 85 ? 6.304 8.857 -9.581 1.00 88.25 85 GLN A CA 1
ATOM 663 C C . GLN A 1 85 ? 5.360 8.848 -10.796 1.00 88.25 85 GLN A C 1
ATOM 665 O O . GLN A 1 85 ? 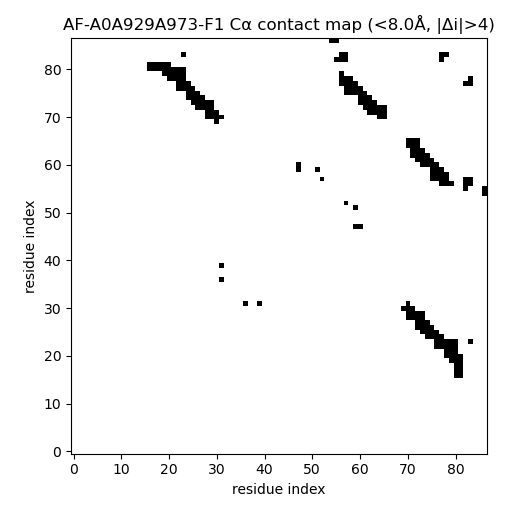4.677 9.841 -11.037 1.00 88.25 85 GLN A O 1
ATOM 670 N N . ASN A 1 86 ? 5.344 7.761 -11.574 1.00 87.12 86 ASN A N 1
ATOM 671 C CA . ASN A 1 86 ? 4.484 7.600 -12.750 1.00 87.12 86 ASN A CA 1
ATOM 672 C C . ASN A 1 86 ? 3.194 6.810 -12.464 1.00 87.12 86 ASN A C 1
ATOM 674 O O . ASN A 1 86 ? 2.404 6.602 -13.389 1.00 87.12 86 ASN A O 1
ATOM 678 N N . TRP A 1 87 ? 3.010 6.340 -11.229 1.00 86.12 87 TRP A N 1
ATOM 679 C CA . TRP A 1 87 ? 1.786 5.700 -10.751 1.00 86.12 87 TRP A CA 1
ATOM 680 C C . TRP A 1 87 ? 0.802 6.743 -10.215 1.00 86.12 87 TRP A C 1
ATOM 682 O O . TRP A 1 87 ? -0.392 6.642 -10.584 1.00 86.12 87 TRP A O 1
#

Secondary structure (DSSP, 8-state):
---TTTHHHHHHHHHHHSS--S-EEEEEEE-PPTT-HHHHHHHHHHHHHHHTTTSTTEEEEEEEE-TTSS-EEEEEEES-HHHHHT-

Mean predicted aligned error: 9.07 Å

Sequence (87 aa):
MSDPLISDRTRNQDALAEESSEPVLLVNLFTPKEGHEDDFMRAQVGEYERLNGQVPGWIGNRLGRAVDGSGFVNIALFESLKLYQNW

pLDDT: mean 82.34, std 19.07, range [36.62, 96.75]

Foldseek 3Di:
DDDPVVVPVVVVCVVCQQDWQAKDKDKDWDADDPPCQVVVVVVVVVVQVVCVVVQAQWPGWDWDADPVNRTIIIITMGSGSNSVVVD

Solvent-accessible surface area (backbone atoms only — not comparable to full-atom values): 5206 Å² total; per-residue (Å²): 137,81,72,72,76,67,67,58,58,65,64,59,50,62,77,56,32,80,76,36,70,54,67,34,78,47,78,46,79,44,68,64,60,90,93,36,56,67,60,50,51,50,53,54,52,54,49,51,65,66,44,61,94,66,49,71,51,58,76,50,74,47,81,43,71,43,92,85,65,76,30,34,39,40,40,37,36,22,49,15,40,47,38,55,76,74,106